Protein AF-A0AA41S2B0-F1 (afdb_monomer_lite)

Foldseek 3Di:
DVVVVVVVVVVVVVVVVVVVVVVVVVVVVVVVVVVVVVVVVVVVVVVVVVVVVVVVVVVVVVVVVVVVVVVVVLVVVVVVLVPDPPDPQLDWDWDQDPDPVRDIFTADPNVRGTDDPVSVVVVVVSVVND

Organism: Papaver nudicaule (NCBI:txid74823)

pLDDT: mean 82.97, std 17.39, range [38.09, 98.69]

Radius of gyration: 44.21 Å; chains: 1; bounding box: 80×44×115 Å

Structure (mmCIF, N/CA/C/O backbone):
data_AF-A0AA41S2B0-F1
#
_entry.id   AF-A0AA41S2B0-F1
#
loop_
_atom_site.group_PDB
_atom_site.id
_atom_site.type_symbol
_atom_site.label_atom_id
_atom_site.label_alt_id
_atom_site.label_comp_id
_atom_site.label_asym_id
_atom_site.label_entity_id
_atom_site.label_seq_id
_atom_site.pdbx_PDB_ins_code
_atom_site.Cartn_x
_atom_site.Cartn_y
_atom_site.Cartn_z
_atom_site.occupancy
_atom_site.B_iso_or_equiv
_atom_site.auth_seq_id
_atom_site.auth_comp_id
_atom_site.auth_asym_id
_atom_site.auth_atom_id
_atom_site.pdbx_PDB_model_num
ATOM 1 N N . MET A 1 1 ? -45.553 -7.809 53.994 1.00 62.03 1 MET A N 1
ATOM 2 C CA . MET A 1 1 ? -44.876 -6.554 53.595 1.00 62.03 1 MET A CA 1
ATOM 3 C C . MET A 1 1 ? -43.345 -6.649 53.599 1.00 62.03 1 MET A C 1
ATOM 5 O O . MET A 1 1 ? -42.735 -5.763 53.026 1.00 62.03 1 MET A O 1
ATOM 9 N N . SER A 1 2 ? -42.703 -7.689 54.160 1.00 78.56 2 SER A N 1
ATOM 10 C CA . SER A 1 2 ? -41.228 -7.777 54.170 1.00 78.56 2 SER A CA 1
ATOM 11 C C . SER A 1 2 ? -40.602 -8.252 52.848 1.00 78.56 2 SER A C 1
ATOM 13 O O . SER A 1 2 ? -39.521 -7.788 52.515 1.00 78.56 2 SER A O 1
ATOM 15 N N . THR A 1 3 ? -41.277 -9.104 52.068 1.00 90.19 3 THR A N 1
ATOM 16 C CA . THR A 1 3 ? -40.731 -9.688 50.822 1.00 90.19 3 THR A CA 1
ATOM 17 C C . THR A 1 3 ? -40.544 -8.666 49.696 1.00 90.19 3 THR A C 1
ATOM 19 O O . THR A 1 3 ? -39.523 -8.654 49.020 1.00 90.19 3 THR A O 1
ATOM 22 N N . LEU A 1 4 ? -41.497 -7.741 49.541 1.00 92.75 4 LEU A N 1
ATOM 23 C CA . LEU A 1 4 ? -41.428 -6.699 48.512 1.00 92.75 4 LEU A CA 1
ATOM 24 C C . LEU A 1 4 ? -40.281 -5.707 48.773 1.00 92.75 4 LEU A C 1
ATOM 26 O O . LEU A 1 4 ? -39.660 -5.202 47.844 1.00 92.75 4 LEU A O 1
ATOM 30 N N . ALA A 1 5 ? -39.994 -5.427 50.047 1.00 94.06 5 ALA A N 1
ATOM 31 C CA . ALA A 1 5 ? -38.903 -4.537 50.423 1.00 94.06 5 ALA A CA 1
ATOM 32 C C . ALA A 1 5 ? -37.535 -5.152 50.086 1.00 94.06 5 ALA A C 1
ATOM 34 O O . ALA A 1 5 ? -36.681 -4.443 49.566 1.00 94.06 5 ALA A O 1
ATOM 35 N N . SER A 1 6 ? -37.350 -6.459 50.316 1.00 93.69 6 SER A N 1
ATOM 36 C CA . SER A 1 6 ? -36.107 -7.154 49.954 1.00 93.69 6 SER A CA 1
ATOM 37 C C . SER A 1 6 ? -35.904 -7.262 48.443 1.00 93.69 6 SER A C 1
ATOM 39 O O . SER A 1 6 ? -34.799 -7.036 47.958 1.00 93.69 6 SER A O 1
ATOM 41 N N . GLU A 1 7 ? -36.967 -7.551 47.687 1.00 96.19 7 GLU A N 1
ATOM 42 C CA . GLU A 1 7 ? -36.907 -7.581 46.218 1.00 96.19 7 GLU A CA 1
ATOM 43 C C . GLU A 1 7 ? -36.526 -6.210 45.653 1.00 96.19 7 GLU A C 1
ATOM 45 O O . GLU A 1 7 ? -35.672 -6.116 44.776 1.00 96.19 7 GLU A O 1
ATOM 50 N N . LYS A 1 8 ? -37.094 -5.131 46.208 1.00 95.69 8 LYS A N 1
ATOM 51 C CA . LYS A 1 8 ? -36.736 -3.764 45.825 1.00 95.69 8 LYS A CA 1
ATOM 52 C C . LYS A 1 8 ? -35.253 -3.470 46.070 1.00 95.69 8 LYS A C 1
ATOM 54 O O . LYS A 1 8 ? -34.593 -2.973 45.166 1.00 95.69 8 LYS A O 1
ATOM 59 N N . THR A 1 9 ? -34.726 -3.795 47.252 1.00 96.56 9 THR A N 1
ATOM 60 C CA . THR A 1 9 ? -33.303 -3.557 47.558 1.00 96.56 9 THR A CA 1
ATOM 61 C C . THR A 1 9 ? -32.370 -4.373 46.669 1.00 96.56 9 THR A C 1
ATOM 63 O O . THR A 1 9 ? -31.289 -3.909 46.323 1.00 96.56 9 THR A O 1
ATOM 66 N N . GLN A 1 10 ? -32.784 -5.581 46.280 1.00 97.38 10 GLN A N 1
ATOM 67 C CA . GLN A 1 10 ? -31.995 -6.419 45.384 1.00 97.38 10 GLN A CA 1
ATOM 68 C C . GLN A 1 10 ? -31.976 -5.856 43.962 1.00 97.38 10 GLN A C 1
ATOM 70 O O . GLN A 1 10 ? -30.907 -5.734 43.378 1.00 97.38 10 GLN A O 1
ATOM 75 N N . LEU A 1 11 ? -33.128 -5.414 43.448 1.00 97.69 11 LEU A N 1
ATOM 76 C CA . LEU A 1 11 ? -33.200 -4.742 42.149 1.00 97.69 11 LEU A CA 1
ATOM 77 C C . LEU A 1 11 ? -32.372 -3.452 42.114 1.00 97.69 11 LEU A C 1
ATOM 79 O O . LEU A 1 11 ? -31.738 -3.167 41.104 1.00 97.69 11 LEU A O 1
ATOM 83 N N . GLU A 1 12 ? -32.365 -2.675 43.199 1.00 97.88 12 GLU A N 1
ATOM 84 C CA . GLU A 1 12 ? -31.528 -1.473 43.307 1.00 97.88 12 GLU A CA 1
ATOM 85 C C . GLU A 1 12 ? -30.033 -1.819 43.198 1.00 97.88 12 GLU A C 1
ATOM 87 O O . GLU A 1 12 ? -29.316 -1.165 42.440 1.00 97.88 12 GLU A O 1
ATOM 92 N N . ALA A 1 13 ? -29.582 -2.883 43.872 1.00 98.00 13 ALA A N 1
ATOM 93 C CA . ALA A 1 13 ? -28.200 -3.358 43.789 1.00 98.00 13 ALA A CA 1
ATOM 94 C C . ALA A 1 13 ? -27.841 -3.898 42.392 1.00 98.00 13 ALA A C 1
ATOM 96 O O . ALA A 1 13 ? -26.776 -3.582 41.862 1.00 98.00 13 ALA A O 1
ATOM 97 N N . ASP A 1 14 ? -28.737 -4.668 41.769 1.00 98.50 14 ASP A N 1
ATOM 98 C CA . ASP A 1 14 ? -28.529 -5.204 40.421 1.00 98.50 14 ASP A CA 1
ATOM 99 C C . ASP A 1 14 ? -28.424 -4.073 39.382 1.00 98.50 14 ASP A C 1
ATOM 101 O O . ASP A 1 14 ? -27.563 -4.107 38.503 1.00 98.50 14 ASP A O 1
ATOM 105 N N . VAL A 1 15 ? -29.256 -3.031 39.501 1.00 98.38 15 VAL A N 1
ATOM 106 C CA . VAL A 1 15 ? -29.192 -1.842 38.634 1.00 98.38 15 VAL A CA 1
ATOM 107 C C . VAL A 1 15 ? -27.876 -1.089 38.817 1.00 98.38 15 VAL A C 1
ATOM 109 O O . VAL A 1 15 ? -27.303 -0.611 37.837 1.00 98.38 15 VAL A O 1
ATOM 112 N N . GLU A 1 16 ? -27.376 -0.972 40.046 1.00 98.38 16 GLU A N 1
ATOM 113 C CA . GLU A 1 16 ? -26.089 -0.329 40.312 1.00 98.38 16 GLU A CA 1
ATOM 114 C C . GLU A 1 16 ? -24.923 -1.114 39.692 1.00 98.38 16 GLU A C 1
ATOM 116 O O . GLU A 1 16 ? -24.088 -0.522 39.006 1.00 98.38 16 GLU A O 1
ATOM 121 N N . LEU A 1 17 ? -24.916 -2.444 39.833 1.00 98.50 17 LEU A N 1
ATOM 122 C CA . LEU A 1 17 ? -23.921 -3.318 39.203 1.00 98.50 17 LEU A CA 1
ATOM 123 C C . LEU A 1 17 ? -23.956 -3.230 37.673 1.00 98.50 17 LEU A C 1
ATOM 125 O O . LEU A 1 17 ? -22.909 -3.084 37.043 1.00 98.50 17 LEU A O 1
ATOM 129 N N . LEU A 1 18 ? -25.148 -3.261 37.072 1.00 98.50 18 LEU A N 1
ATOM 130 C CA . LEU A 1 18 ? -25.303 -3.137 35.621 1.00 98.50 18 LEU A CA 1
ATOM 131 C C . LEU A 1 18 ? -24.819 -1.780 35.101 1.00 98.50 18 LEU A C 1
ATOM 133 O O . LEU A 1 18 ? -24.232 -1.714 34.023 1.00 98.50 18 LEU A O 1
ATOM 137 N N . ASN A 1 19 ? -25.024 -0.696 35.853 1.00 98.31 19 ASN A N 1
ATOM 138 C CA . ASN A 1 19 ? -24.492 0.614 35.474 1.00 98.31 19 ASN A CA 1
ATOM 139 C C . ASN A 1 19 ? -22.959 0.640 35.517 1.00 98.31 19 ASN A C 1
ATOM 141 O O . ASN A 1 19 ? -22.343 1.140 34.580 1.00 98.31 19 ASN A O 1
ATOM 145 N N . GLN A 1 20 ? -22.344 0.047 36.544 1.00 98.31 20 GLN A N 1
ATOM 146 C CA . GLN A 1 20 ? -20.884 -0.064 36.630 1.00 98.31 20 GLN A CA 1
ATOM 147 C C . GLN A 1 20 ? -20.306 -0.893 35.476 1.00 98.31 20 GLN A C 1
ATOM 149 O O . GLN A 1 20 ? -19.294 -0.518 34.886 1.00 98.31 20 GLN A O 1
ATOM 154 N N . GLU A 1 21 ? -20.956 -2.005 35.123 1.00 98.56 21 GLU A N 1
ATOM 155 C CA . GLU A 1 21 ? -20.548 -2.826 33.982 1.00 98.56 21 GLU A CA 1
ATOM 156 C C . GLU A 1 21 ? -20.696 -2.066 32.660 1.00 98.56 21 GLU A C 1
ATOM 158 O O . GLU A 1 21 ? -19.781 -2.093 31.837 1.00 98.56 21 GLU A O 1
ATOM 163 N N . LYS A 1 22 ? -21.801 -1.334 32.475 1.00 98.31 22 LYS A N 1
ATOM 164 C CA . LYS A 1 22 ? -22.029 -0.493 31.293 1.00 98.31 22 LYS A CA 1
ATOM 165 C C . LYS A 1 22 ? -20.927 0.554 31.126 1.00 98.31 22 LYS A C 1
ATOM 167 O O . LYS A 1 22 ? -20.418 0.721 30.021 1.00 98.31 22 LYS A O 1
ATOM 172 N N . ASP A 1 23 ? -20.553 1.239 32.203 1.00 98.44 23 ASP A N 1
ATOM 173 C CA . ASP A 1 23 ? -19.523 2.281 32.164 1.00 98.44 23 ASP A CA 1
ATOM 174 C C . ASP A 1 23 ? -18.130 1.683 31.887 1.00 98.44 23 ASP A C 1
ATOM 176 O O . ASP A 1 23 ? -17.345 2.249 31.121 1.00 98.44 23 ASP A O 1
ATOM 180 N N . ARG A 1 24 ? -17.843 0.489 32.425 1.00 98.50 24 ARG A N 1
ATOM 181 C CA . ARG A 1 24 ? -16.611 -0.245 32.103 1.00 98.50 24 ARG A CA 1
ATOM 182 C C . ARG A 1 24 ? -16.565 -0.655 30.632 1.00 98.50 24 ARG A C 1
ATOM 184 O O . ARG A 1 24 ? -15.575 -0.383 29.966 1.00 98.50 24 ARG A O 1
ATOM 191 N N . LEU A 1 25 ? -17.644 -1.239 30.111 1.00 98.56 25 LEU A N 1
ATOM 192 C CA . LEU A 1 25 ? -17.731 -1.633 28.701 1.00 98.56 25 LEU A CA 1
ATOM 193 C C . LEU A 1 25 ? -17.615 -0.433 27.758 1.00 98.56 25 LEU A C 1
ATOM 195 O O . LEU A 1 25 ? -17.004 -0.552 26.703 1.00 98.56 25 LEU A O 1
ATOM 199 N N . HIS A 1 26 ? -18.171 0.721 28.133 1.00 98.50 26 HIS A N 1
ATOM 200 C CA . HIS A 1 26 ? -17.997 1.953 27.365 1.00 98.50 26 HIS A CA 1
ATOM 201 C C . HIS A 1 26 ? -16.519 2.342 27.262 1.00 98.50 26 HIS A C 1
ATOM 203 O O . HIS A 1 26 ? -16.037 2.646 26.176 1.00 98.50 26 HIS A O 1
ATOM 209 N N . THR A 1 27 ? -15.797 2.261 28.381 1.00 98.50 27 THR A N 1
ATOM 210 C CA . THR A 1 27 ? -14.361 2.560 28.432 1.00 98.50 27 THR A CA 1
ATOM 211 C C . THR A 1 27 ? -13.556 1.562 27.595 1.00 98.50 27 THR A C 1
ATOM 213 O O . THR A 1 27 ? -12.676 1.957 26.836 1.00 98.50 27 THR A O 1
ATOM 216 N N . ASP A 1 28 ? -13.884 0.269 27.681 1.00 98.69 28 ASP A N 1
ATOM 217 C CA . ASP A 1 28 ? -13.226 -0.775 26.887 1.00 98.69 28 ASP A CA 1
ATOM 218 C C . ASP A 1 28 ? -13.430 -0.552 25.376 1.00 98.69 28 ASP A C 1
ATOM 220 O O . ASP A 1 28 ? -12.506 -0.750 24.588 1.00 98.69 28 ASP A O 1
ATOM 224 N N . VAL A 1 29 ? -14.624 -0.114 24.956 1.00 98.69 29 VAL A N 1
ATOM 225 C CA . VAL A 1 29 ? -14.918 0.201 23.547 1.00 98.69 29 VAL A CA 1
ATOM 226 C C . VAL A 1 29 ? -14.109 1.399 23.053 1.00 98.69 29 VAL A C 1
ATOM 228 O O . VAL A 1 29 ? -13.574 1.332 21.948 1.00 98.69 29 VAL A O 1
ATOM 231 N N . GLU A 1 30 ? -13.986 2.461 23.851 1.00 98.50 30 GLU A N 1
ATOM 232 C CA . GLU A 1 30 ? -13.171 3.633 23.497 1.00 98.50 30 GLU A CA 1
ATOM 233 C C . GLU A 1 30 ? -11.695 3.251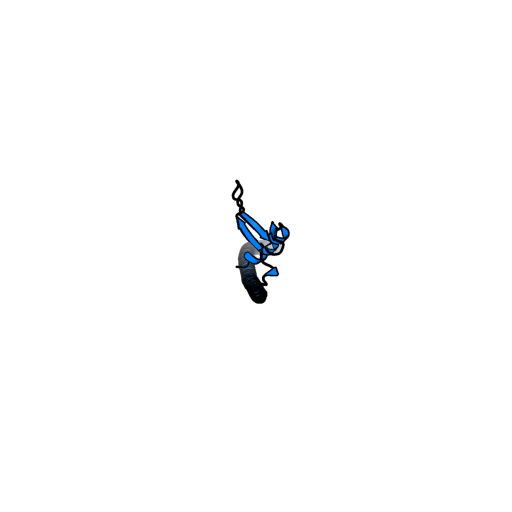 23.310 1.00 98.50 30 GLU A C 1
ATOM 235 O O . GLU A 1 30 ? -11.091 3.599 22.296 1.00 98.50 30 GLU A O 1
ATOM 240 N N . LEU A 1 31 ? -11.134 2.456 24.227 1.00 98.56 31 LEU A N 1
ATOM 241 C CA . LEU A 1 31 ? -9.752 1.974 24.121 1.00 98.56 31 LEU A CA 1
ATOM 242 C C . LEU A 1 31 ? -9.537 1.097 22.881 1.00 98.56 31 LEU A C 1
ATOM 244 O O . LEU A 1 31 ? -8.548 1.258 22.166 1.00 98.56 31 LEU A O 1
ATOM 248 N N . LEU A 1 32 ? -10.474 0.191 22.591 1.00 98.56 32 LEU A N 1
ATOM 249 C CA . LEU A 1 32 ? -10.411 -0.647 21.392 1.00 98.56 32 LEU A CA 1
ATOM 250 C C . LEU A 1 32 ? -10.496 0.175 20.102 1.00 98.56 32 LEU A C 1
ATOM 252 O O . LEU A 1 32 ? -9.896 -0.197 19.092 1.00 98.56 32 LEU A O 1
ATOM 256 N N . GLU A 1 33 ? -11.238 1.280 20.107 1.00 98.50 33 GLU A N 1
ATOM 257 C CA . GLU A 1 33 ? -11.309 2.189 18.967 1.00 98.50 33 GLU A CA 1
ATOM 258 C C . GLU A 1 33 ? -9.974 2.912 18.734 1.00 98.50 33 GLU A C 1
ATOM 260 O O . GLU A 1 33 ? -9.502 2.954 17.595 1.00 98.50 33 GLU A O 1
ATOM 265 N N . GLU A 1 34 ? -9.309 3.368 19.798 1.00 98.31 34 GLU A N 1
ATOM 266 C CA . GLU A 1 34 ? -7.961 3.945 19.717 1.00 98.31 34 GLU A CA 1
ATOM 267 C C . GLU A 1 34 ? -6.917 2.923 19.223 1.00 98.31 34 GLU A C 1
ATOM 269 O O . GLU A 1 34 ? -6.100 3.223 18.344 1.00 98.31 34 GLU A O 1
ATOM 274 N N . GLU A 1 35 ? -6.954 1.685 19.724 1.00 98.44 35 GLU A N 1
ATOM 275 C CA . GLU A 1 35 ? -6.075 0.602 19.257 1.00 98.44 35 GLU A CA 1
ATOM 276 C C . GLU A 1 35 ? -6.311 0.272 17.777 1.00 98.44 35 GLU A C 1
ATOM 278 O O . GLU A 1 35 ? -5.368 0.128 16.996 1.00 98.44 35 GLU A O 1
ATOM 283 N N . LYS A 1 36 ? -7.575 0.204 17.352 1.00 98.31 36 LYS A N 1
ATOM 284 C CA . LYS A 1 36 ? -7.946 -0.019 15.950 1.00 98.31 36 LYS A CA 1
ATOM 285 C C . LYS A 1 36 ? -7.395 1.086 15.045 1.00 98.31 36 LYS A C 1
ATOM 287 O O . LYS A 1 36 ? -6.889 0.788 13.960 1.00 98.31 36 LYS A O 1
ATOM 292 N N . ASP A 1 37 ? -7.496 2.345 15.456 1.00 98.38 37 ASP A N 1
ATOM 293 C CA . ASP A 1 37 ? -7.039 3.481 14.651 1.00 98.38 37 ASP A CA 1
ATOM 294 C C . ASP A 1 37 ? -5.508 3.552 14.578 1.00 98.38 37 ASP A C 1
ATOM 296 O O . ASP A 1 37 ? -4.940 3.796 13.507 1.00 98.38 37 ASP A O 1
ATOM 300 N N . THR A 1 38 ? -4.819 3.261 15.683 1.00 98.31 38 THR A N 1
ATOM 301 C CA . THR A 1 38 ? -3.350 3.186 15.702 1.00 98.31 38 THR A CA 1
ATOM 302 C C . THR A 1 38 ? -2.827 2.042 14.837 1.00 98.31 38 THR A C 1
ATOM 304 O O . THR A 1 38 ? -1.922 2.262 14.028 1.00 98.31 38 THR A O 1
ATOM 307 N N . LEU A 1 39 ? -3.430 0.852 14.920 1.00 98.25 39 LEU A N 1
ATOM 308 C CA . LEU A 1 39 ? -3.076 -0.286 14.069 1.00 98.25 39 LEU A CA 1
ATOM 309 C C . LEU A 1 39 ? -3.303 0.010 12.586 1.00 98.25 39 LEU A C 1
ATOM 311 O O . LEU A 1 39 ? -2.434 -0.287 11.768 1.00 98.25 39 LEU A O 1
ATOM 315 N N . HIS A 1 40 ? -4.431 0.630 12.225 1.00 98.31 40 HIS A N 1
ATOM 316 C CA . HIS A 1 40 ? -4.676 1.027 10.836 1.00 98.31 40 HIS A CA 1
ATOM 317 C C . HIS A 1 40 ? -3.622 1.998 10.316 1.00 98.31 40 HIS A C 1
ATOM 319 O O . HIS A 1 40 ? -3.184 1.865 9.172 1.00 98.31 40 HIS A O 1
ATOM 325 N N . LYS A 1 41 ? -3.209 2.964 11.142 1.00 98.19 41 LYS A N 1
ATOM 326 C CA . LYS A 1 41 ? -2.174 3.923 10.767 1.00 98.19 41 LYS A CA 1
ATOM 327 C C . LYS A 1 4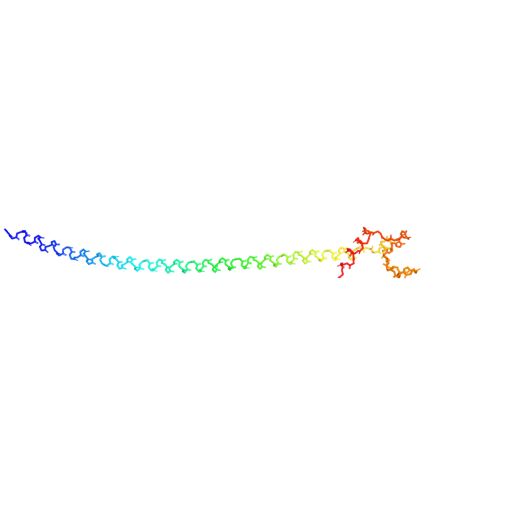1 ? -0.839 3.225 10.504 1.00 98.19 41 LYS A C 1
ATOM 329 O O . LYS A 1 41 ? -0.289 3.397 9.420 1.00 98.19 41 LYS A O 1
ATOM 334 N N . VAL A 1 42 ? -0.367 2.409 11.448 1.00 98.25 42 VAL A N 1
ATOM 335 C CA . VAL A 1 42 ? 0.903 1.671 11.315 1.00 98.25 42 VAL A CA 1
ATOM 336 C C . VAL A 1 42 ? 0.878 0.775 10.080 1.00 98.25 42 VAL A C 1
ATOM 338 O O . VAL A 1 42 ? 1.795 0.814 9.268 1.00 98.25 42 VAL A O 1
ATOM 341 N N . LEU A 1 43 ? -0.210 0.029 9.880 1.00 98.12 43 LEU A N 1
ATOM 342 C CA . LEU A 1 43 ? -0.340 -0.868 8.735 1.00 98.12 43 LEU A CA 1
ATOM 343 C C . LEU A 1 43 ? -0.378 -0.111 7.400 1.00 98.12 43 LEU A C 1
ATOM 345 O O . LEU A 1 43 ? 0.119 -0.613 6.393 1.00 98.12 43 LEU A O 1
ATOM 349 N N . SER A 1 44 ? -0.952 1.096 7.366 1.00 97.62 44 SER A N 1
ATOM 350 C CA . SER A 1 44 ? -0.901 1.944 6.173 1.00 97.62 44 SER A CA 1
ATOM 351 C C . SER A 1 44 ? 0.520 2.417 5.878 1.00 97.62 44 SER A C 1
ATOM 353 O O . SER A 1 44 ? 0.937 2.345 4.726 1.00 97.62 44 SER A O 1
ATOM 355 N N . GLU A 1 45 ? 1.252 2.866 6.899 1.00 97.56 45 GLU A N 1
ATOM 356 C CA . GLU A 1 45 ? 2.639 3.328 6.770 1.00 97.56 45 GLU A CA 1
ATOM 357 C C . GLU A 1 45 ? 3.557 2.186 6.296 1.00 97.56 45 GLU A C 1
ATOM 359 O O . GLU A 1 45 ? 4.24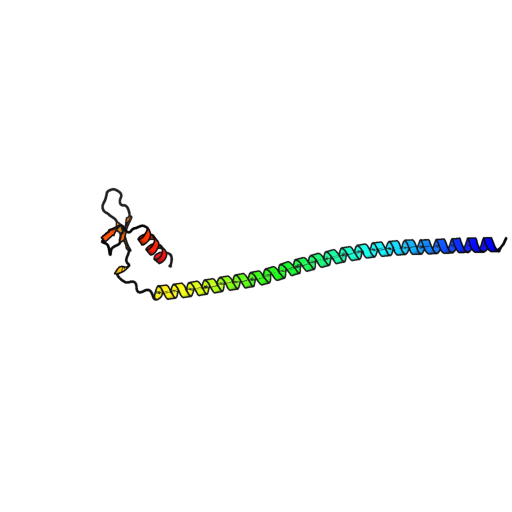3 2.335 5.286 1.00 97.56 45 GLU A O 1
ATOM 364 N N . GLU A 1 46 ? 3.484 1.007 6.923 1.00 98.00 46 GLU A N 1
ATOM 365 C CA . GLU A 1 46 ? 4.256 -0.178 6.513 1.00 98.00 46 GLU A CA 1
ATOM 366 C C . GLU A 1 46 ? 3.936 -0.619 5.079 1.00 98.00 46 GLU A C 1
ATOM 368 O O . GLU A 1 46 ? 4.829 -0.968 4.301 1.00 98.00 46 GLU A O 1
ATOM 373 N N . LYS A 1 47 ? 2.652 -0.603 4.701 1.00 97.81 47 LYS A N 1
ATOM 374 C CA . LYS A 1 47 ? 2.222 -0.953 3.344 1.00 97.81 47 LYS A CA 1
ATOM 375 C C . LYS A 1 47 ? 2.798 0.026 2.319 1.00 97.81 47 LYS A C 1
ATOM 377 O O . LYS A 1 47 ? 3.244 -0.410 1.257 1.00 97.81 47 LYS A O 1
ATOM 382 N N . ASP A 1 48 ? 2.784 1.321 2.615 1.00 97.88 48 ASP A N 1
ATOM 383 C CA . ASP A 1 48 ? 3.304 2.343 1.708 1.00 97.88 48 ASP A CA 1
ATOM 384 C C . ASP A 1 48 ? 4.832 2.225 1.565 1.00 97.88 48 ASP A C 1
ATOM 386 O O . ASP A 1 48 ? 5.345 2.242 0.443 1.00 97.88 48 ASP A O 1
ATOM 390 N N . GLU A 1 49 ? 5.558 1.994 2.664 1.00 97.50 49 GLU A N 1
ATOM 391 C CA . GLU A 1 49 ? 7.002 1.721 2.640 1.00 97.50 49 GLU A CA 1
ATOM 392 C C . GLU A 1 49 ? 7.343 0.470 1.819 1.00 97.50 49 GLU A C 1
ATOM 394 O O . GLU A 1 49 ? 8.244 0.504 0.973 1.00 97.50 49 GLU A O 1
ATOM 399 N N . PHE A 1 50 ? 6.594 -0.620 2.007 1.00 97.88 50 PHE A N 1
ATOM 400 C CA . PHE A 1 50 ? 6.781 -1.857 1.252 1.00 97.88 50 PHE A CA 1
ATOM 401 C C . PHE A 1 50 ? 6.561 -1.649 -0.251 1.00 97.88 50 PHE A C 1
ATOM 403 O O . PHE A 1 50 ? 7.386 -2.073 -1.063 1.00 97.88 50 PHE A O 1
ATOM 410 N N . ILE A 1 51 ? 5.475 -0.967 -0.635 1.00 98.12 51 ILE A N 1
ATOM 411 C CA . ILE A 1 51 ? 5.177 -0.663 -2.041 1.00 98.12 51 ILE A CA 1
ATOM 412 C C . ILE A 1 51 ? 6.300 0.183 -2.649 1.00 98.12 51 ILE A C 1
ATOM 414 O O . ILE A 1 51 ? 6.781 -0.135 -3.738 1.00 98.12 51 ILE A O 1
ATOM 418 N N . HIS A 1 52 ? 6.755 1.226 -1.951 1.00 97.19 52 HIS A N 1
ATOM 419 C CA . HIS A 1 52 ? 7.857 2.065 -2.420 1.00 97.19 52 HIS A CA 1
ATOM 420 C C . HIS A 1 52 ? 9.160 1.279 -2.590 1.00 97.19 52 HIS A C 1
ATOM 422 O O . HIS A 1 52 ? 9.833 1.425 -3.612 1.00 97.19 52 HIS A O 1
ATOM 428 N N . SER A 1 53 ? 9.498 0.420 -1.627 1.00 97.69 53 SER A N 1
ATOM 429 C CA . SER A 1 53 ? 10.687 -0.430 -1.692 1.00 97.69 53 SER A CA 1
ATOM 430 C C . SER A 1 53 ? 10.631 -1.395 -2.881 1.00 97.69 53 SER A C 1
ATOM 432 O O . SER A 1 53 ? 11.569 -1.437 -3.678 1.00 97.69 53 SER A O 1
ATOM 434 N N . ALA A 1 54 ? 9.508 -2.094 -3.065 1.00 97.00 54 ALA A N 1
ATOM 435 C CA . ALA A 1 54 ? 9.326 -3.042 -4.162 1.00 97.00 54 ALA A CA 1
ATOM 436 C C . ALA A 1 54 ? 9.389 -2.361 -5.540 1.00 97.00 54 ALA A C 1
ATOM 438 O O . ALA A 1 54 ? 10.018 -2.879 -6.465 1.00 97.00 54 ALA A O 1
ATOM 439 N N . ILE A 1 55 ? 8.771 -1.182 -5.684 1.00 97.31 55 ILE A N 1
ATOM 440 C CA . ILE A 1 55 ? 8.836 -0.395 -6.923 1.00 97.31 55 ILE A CA 1
ATOM 441 C C . ILE A 1 55 ? 10.278 0.022 -7.220 1.00 97.31 55 ILE A C 1
ATOM 443 O O . ILE A 1 55 ? 10.723 -0.116 -8.360 1.00 97.31 55 ILE A O 1
ATOM 447 N N . ASN A 1 56 ? 11.015 0.507 -6.218 1.00 96.31 56 ASN A N 1
ATOM 448 C CA . ASN A 1 56 ? 12.406 0.918 -6.402 1.00 96.31 56 ASN A CA 1
ATOM 449 C C . ASN A 1 56 ? 13.292 -0.255 -6.830 1.00 96.31 56 ASN A C 1
ATOM 451 O O . ASN A 1 56 ? 14.031 -0.121 -7.801 1.00 96.31 56 ASN A O 1
ATOM 455 N N . GLU A 1 57 ? 13.161 -1.419 -6.189 1.00 96.25 57 GLU A N 1
ATOM 456 C CA . GLU A 1 57 ? 13.929 -2.616 -6.552 1.00 96.25 57 GLU A CA 1
ATOM 457 C C . GLU A 1 57 ? 13.674 -3.041 -8.008 1.00 96.25 57 GLU A C 1
ATOM 459 O O . GLU A 1 57 ? 14.605 -3.354 -8.758 1.00 96.25 57 GLU A O 1
ATOM 464 N N . VAL A 1 58 ? 12.406 -3.049 -8.430 1.00 95.69 58 VAL A N 1
ATOM 465 C CA . VAL A 1 58 ? 12.041 -3.390 -9.810 1.00 95.69 58 VAL A CA 1
ATOM 466 C C . VAL A 1 58 ? 12.585 -2.349 -10.787 1.00 95.69 58 VAL A C 1
ATOM 468 O O . VAL A 1 58 ? 13.164 -2.727 -11.805 1.00 95.69 58 VAL A O 1
ATOM 471 N N . ASN A 1 59 ? 12.446 -1.059 -10.478 1.00 94.69 59 ASN A N 1
ATOM 472 C CA . ASN A 1 59 ? 12.940 0.021 -11.328 1.00 94.69 59 ASN A CA 1
ATOM 473 C C . ASN A 1 59 ? 14.459 -0.053 -11.512 1.00 94.69 59 ASN A C 1
ATOM 475 O O . ASN A 1 59 ? 14.927 0.035 -12.642 1.00 94.69 59 ASN A O 1
ATOM 479 N N . GLU A 1 60 ? 15.226 -0.271 -10.442 1.00 94.06 60 GLU A N 1
ATOM 480 C CA . GLU A 1 60 ? 16.684 -0.420 -10.522 1.00 94.06 60 GLU A CA 1
ATOM 481 C C . GLU A 1 60 ? 17.089 -1.581 -11.438 1.00 94.06 60 GLU A C 1
ATOM 483 O O . GLU A 1 60 ? 17.963 -1.426 -12.293 1.00 94.06 60 GLU A O 1
ATOM 488 N N . LYS A 1 61 ? 16.415 -2.732 -11.319 1.00 92.69 61 LYS A N 1
ATOM 489 C CA . LYS A 1 61 ? 16.683 -3.911 -12.157 1.00 92.69 61 LYS A CA 1
ATOM 490 C C . LYS A 1 61 ? 16.318 -3.691 -13.621 1.00 92.69 61 LYS A C 1
ATOM 492 O O . LYS A 1 61 ? 17.081 -4.087 -14.500 1.00 92.69 61 LYS A O 1
ATOM 497 N N . VAL A 1 62 ? 15.159 -3.089 -13.890 1.00 92.88 62 VAL A N 1
ATOM 498 C CA . VAL A 1 62 ? 14.704 -2.805 -15.259 1.00 92.88 62 VAL A CA 1
ATOM 499 C C . VAL A 1 62 ? 15.639 -1.803 -15.921 1.00 92.88 62 VAL A C 1
ATOM 501 O O . VAL A 1 62 ? 16.124 -2.069 -17.014 1.00 92.88 62 VAL A O 1
ATOM 504 N N . VAL A 1 63 ? 15.976 -0.713 -15.229 1.00 91.62 63 VAL A N 1
ATOM 505 C CA . VAL A 1 63 ? 16.912 0.295 -15.733 1.00 91.62 63 VAL A CA 1
ATOM 506 C C . VAL A 1 63 ? 18.277 -0.330 -16.028 1.00 91.62 63 VAL A C 1
ATOM 508 O O . VAL A 1 63 ? 18.815 -0.128 -17.114 1.00 91.62 63 VAL A O 1
ATOM 511 N N . ALA A 1 64 ? 18.823 -1.136 -15.112 1.00 89.81 64 ALA A N 1
ATOM 512 C CA . ALA A 1 64 ? 20.098 -1.818 -15.330 1.00 89.81 64 ALA A CA 1
ATOM 513 C C . ALA A 1 64 ? 20.068 -2.746 -16.557 1.00 89.81 64 ALA A C 1
ATOM 515 O O . ALA A 1 64 ? 21.008 -2.737 -17.354 1.00 89.81 64 ALA A O 1
ATOM 516 N N . ARG A 1 65 ? 18.985 -3.514 -16.735 1.00 91.12 65 ARG A N 1
ATOM 517 C CA . ARG A 1 65 ? 18.808 -4.397 -17.894 1.00 91.12 65 ARG A CA 1
ATOM 518 C C . ARG A 1 65 ? 18.705 -3.604 -19.195 1.00 91.12 65 ARG A C 1
ATOM 520 O O . ARG A 1 65 ? 19.404 -3.931 -20.145 1.00 91.12 65 ARG A O 1
ATOM 527 N N . ASP A 1 66 ? 17.884 -2.561 -19.232 1.00 92.44 66 ASP A N 1
ATOM 528 C CA . ASP A 1 66 ? 17.668 -1.764 -20.442 1.00 92.44 66 ASP A CA 1
ATOM 529 C C . ASP A 1 66 ? 18.972 -1.066 -20.883 1.00 92.44 66 ASP A C 1
ATOM 531 O O . ASP A 1 66 ? 19.287 -1.021 -22.073 1.00 92.44 66 ASP A O 1
ATOM 535 N N . TYR A 1 67 ? 19.791 -0.593 -19.932 1.00 90.12 67 TYR A N 1
ATOM 536 C CA . TYR A 1 67 ? 21.134 -0.084 -20.234 1.00 90.12 67 TYR A CA 1
ATOM 537 C C . TYR A 1 67 ? 22.066 -1.166 -20.783 1.00 90.12 67 TYR A C 1
ATOM 539 O O . TYR A 1 67 ? 22.833 -0.891 -21.707 1.00 90.12 67 TYR A O 1
ATOM 547 N N . GLN A 1 68 ? 22.017 -2.381 -20.231 1.00 92.44 68 GLN A N 1
ATOM 548 C CA . GLN A 1 68 ? 22.826 -3.495 -20.716 1.00 92.44 68 GLN A CA 1
ATOM 549 C C . GLN A 1 68 ? 22.431 -3.899 -22.144 1.00 92.44 68 GLN A C 1
ATOM 551 O O . GLN A 1 68 ? 23.303 -4.010 -23.002 1.00 92.44 68 GLN A O 1
ATOM 556 N N . GLU A 1 69 ? 21.137 -4.067 -22.419 1.00 94.06 69 GLU A N 1
ATOM 557 C CA . GLU A 1 69 ? 20.626 -4.406 -23.754 1.00 94.06 69 GLU A CA 1
ATOM 558 C C . GLU A 1 69 ? 21.003 -3.332 -24.786 1.00 94.06 69 GLU A C 1
ATOM 560 O O . GLU A 1 69 ? 21.454 -3.650 -25.889 1.00 94.06 69 GLU A O 1
ATOM 565 N N . LEU A 1 70 ? 20.889 -2.052 -24.414 1.00 95.25 70 LEU A N 1
ATOM 566 C CA . LEU A 1 70 ? 21.300 -0.935 -25.263 1.00 95.25 70 LEU A CA 1
ATOM 567 C C . LEU A 1 70 ? 22.809 -0.950 -25.540 1.00 95.25 70 LEU A C 1
ATOM 569 O O . LEU A 1 70 ? 23.227 -0.725 -26.677 1.00 95.25 70 LEU A O 1
ATOM 573 N N . TRP A 1 71 ? 23.626 -1.219 -24.519 1.00 91.69 71 TRP A N 1
ATOM 574 C CA . TRP A 1 71 ? 25.077 -1.325 -24.663 1.00 91.69 71 TRP A CA 1
ATOM 575 C C . TRP A 1 71 ? 25.472 -2.472 -25.597 1.00 91.69 71 TRP A C 1
ATOM 577 O O . TRP A 1 71 ? 26.290 -2.282 -26.495 1.00 91.69 71 TRP A O 1
ATOM 587 N N . GLU A 1 72 ? 24.869 -3.650 -25.434 1.00 94.56 72 GLU A N 1
ATOM 588 C CA . GLU A 1 72 ? 25.114 -4.805 -26.303 1.00 94.56 72 GLU A CA 1
ATOM 589 C C . GLU A 1 72 ? 24.708 -4.513 -27.755 1.00 94.56 72 GLU A C 1
ATOM 591 O O . GLU A 1 72 ? 25.483 -4.778 -28.679 1.00 94.56 72 GLU A O 1
ATOM 596 N N . ALA A 1 73 ? 23.545 -3.886 -27.965 1.00 93.81 73 ALA A N 1
ATOM 597 C CA . ALA A 1 73 ? 23.102 -3.451 -29.288 1.00 93.81 73 ALA A CA 1
ATOM 598 C C . ALA A 1 73 ? 24.067 -2.430 -29.918 1.00 93.81 73 ALA A C 1
ATOM 600 O O . ALA A 1 73 ? 24.379 -2.529 -31.107 1.00 93.81 73 ALA A O 1
ATOM 601 N N . GLN A 1 74 ? 24.584 -1.482 -29.126 1.00 91.31 74 GLN A N 1
ATOM 602 C CA . GLN A 1 74 ? 25.581 -0.512 -29.582 1.00 91.31 74 GLN A CA 1
ATOM 603 C C . GLN A 1 74 ? 26.880 -1.204 -30.022 1.00 91.31 74 GLN A C 1
ATOM 605 O O . GLN A 1 74 ? 27.412 -0.887 -31.084 1.00 91.31 74 GLN A O 1
ATOM 610 N N . GLN A 1 75 ? 27.390 -2.157 -29.236 1.00 90.62 75 GLN A N 1
ATOM 611 C CA . GLN A 1 75 ? 28.624 -2.877 -29.570 1.00 90.62 75 GLN A CA 1
ATOM 612 C C . GLN A 1 75 ? 28.487 -3.703 -30.854 1.00 90.62 75 GLN A C 1
ATOM 614 O O . GLN A 1 75 ? 29.405 -3.730 -31.676 1.00 90.62 75 GLN A O 1
ATOM 619 N N . GLU A 1 76 ? 27.337 -4.343 -31.064 1.00 92.44 76 GLU A N 1
ATOM 620 C CA . GLU A 1 76 ? 27.087 -5.097 -32.293 1.00 92.44 76 GLU A CA 1
ATOM 621 C C . GLU A 1 76 ? 26.986 -4.174 -33.517 1.00 92.44 76 GLU A C 1
ATOM 623 O O . GLU A 1 76 ? 27.552 -4.494 -34.563 1.00 92.44 76 GLU A O 1
ATOM 628 N N . LEU A 1 77 ? 26.358 -2.997 -33.391 1.00 83.81 77 LEU A N 1
ATOM 629 C CA . LEU A 1 77 ? 26.352 -1.987 -34.456 1.00 83.81 77 LEU A CA 1
ATOM 630 C C . LEU A 1 77 ? 27.770 -1.521 -34.811 1.00 83.81 77 LEU A C 1
ATOM 632 O O . LEU A 1 77 ? 28.129 -1.526 -35.988 1.00 83.81 77 LEU A O 1
ATOM 636 N N . ILE A 1 78 ? 28.604 -1.204 -33.815 1.00 82.31 78 ILE A N 1
ATOM 637 C CA . ILE A 1 78 ? 30.008 -0.807 -34.032 1.00 82.31 78 ILE A CA 1
ATOM 638 C C . ILE A 1 78 ? 30.764 -1.901 -34.794 1.00 82.31 78 ILE A C 1
ATOM 640 O O . ILE A 1 78 ? 31.423 -1.635 -35.799 1.00 82.31 78 ILE A O 1
ATOM 644 N N . LYS A 1 79 ? 30.625 -3.158 -34.375 1.00 84.19 79 LYS A N 1
ATOM 645 C CA . LYS A 1 79 ? 31.263 -4.296 -35.044 1.00 84.19 79 LYS A CA 1
ATOM 646 C C . LYS A 1 79 ? 30.779 -4.467 -36.487 1.00 84.19 79 LYS A C 1
ATOM 648 O O . LYS A 1 79 ? 31.577 -4.762 -37.382 1.00 84.19 79 LYS A O 1
ATOM 653 N N . GLN A 1 80 ? 29.482 -4.274 -36.736 1.00 79.06 80 GLN A N 1
ATOM 654 C CA . GLN A 1 80 ? 28.929 -4.288 -38.090 1.00 79.06 80 GLN A CA 1
ATOM 655 C C . GLN A 1 80 ? 29.548 -3.178 -38.939 1.00 79.06 80 GLN A C 1
ATOM 657 O O . GLN A 1 80 ? 30.004 -3.459 -40.048 1.00 79.06 80 GLN A O 1
ATOM 662 N N . MET A 1 81 ? 29.656 -1.962 -38.408 1.00 73.31 81 MET A N 1
ATOM 663 C CA . MET A 1 81 ? 30.290 -0.832 -39.085 1.00 73.31 81 MET A CA 1
ATOM 664 C C . MET A 1 81 ? 31.763 -1.065 -39.423 1.00 73.31 81 MET A C 1
ATOM 666 O O . MET A 1 81 ? 32.181 -0.779 -40.543 1.00 73.31 81 MET A O 1
ATOM 670 N N . GLU A 1 82 ? 32.550 -1.614 -38.498 1.00 73.50 82 GLU A N 1
ATOM 671 C CA . GLU A 1 82 ? 33.964 -1.935 -38.735 1.00 73.50 82 GLU A CA 1
ATOM 672 C C . GLU A 1 82 ? 34.142 -2.976 -39.851 1.00 73.50 82 GLU A C 1
ATOM 674 O O . GLU A 1 82 ? 35.133 -2.963 -40.585 1.00 73.50 82 GLU A O 1
ATOM 679 N N . SER A 1 83 ? 33.159 -3.865 -40.019 1.00 67.31 83 SER A N 1
ATOM 680 C CA . SER A 1 83 ? 33.149 -4.862 -41.091 1.00 67.31 83 SER A CA 1
ATOM 681 C C . SER A 1 83 ? 32.730 -4.299 -42.461 1.00 67.31 83 SER A C 1
ATOM 683 O O . SER A 1 83 ? 32.969 -4.944 -43.492 1.00 67.31 83 SER A O 1
ATOM 685 N N . VAL A 1 84 ? 32.154 -3.087 -42.510 1.00 65.56 84 VAL A N 1
ATOM 686 C CA . VAL A 1 84 ? 31.798 -2.410 -43.764 1.00 65.56 84 VAL A CA 1
ATOM 687 C C . VAL A 1 84 ? 33.073 -1.947 -44.463 1.00 65.56 84 VAL A C 1
ATOM 689 O O . VAL A 1 84 ? 33.719 -0.965 -44.099 1.00 65.56 84 VAL A O 1
ATOM 692 N N . LYS A 1 85 ? 33.429 -2.638 -45.547 1.00 56.47 85 LYS A N 1
ATOM 693 C CA . LYS A 1 85 ? 34.508 -2.203 -46.437 1.00 56.47 85 LYS A CA 1
ATOM 694 C C . LYS A 1 85 ? 34.090 -0.904 -47.124 1.00 56.47 85 LYS A C 1
ATOM 696 O O . LYS A 1 85 ? 33.261 -0.922 -48.033 1.00 56.47 85 LYS A O 1
ATOM 701 N N . VAL A 1 86 ? 34.693 0.215 -46.723 1.00 51.84 86 VAL A N 1
ATOM 702 C CA . VAL A 1 86 ? 34.589 1.486 -47.449 1.00 51.84 86 VAL A CA 1
ATOM 703 C C . VAL A 1 86 ? 35.197 1.285 -48.836 1.00 51.84 86 VAL A C 1
ATOM 705 O O . VAL A 1 86 ? 36.415 1.248 -49.013 1.00 51.84 86 VAL A O 1
ATOM 708 N N . THR A 1 87 ? 34.338 1.099 -49.833 1.00 49.88 87 THR A N 1
ATOM 709 C CA . THR A 1 87 ? 34.748 1.074 -51.235 1.00 49.88 87 THR A CA 1
ATOM 710 C C . THR A 1 87 ? 34.726 2.499 -51.776 1.00 49.88 87 THR A C 1
ATOM 712 O O . THR A 1 87 ? 33.974 3.353 -51.308 1.00 49.88 87 THR A O 1
ATOM 715 N N . ARG A 1 88 ? 35.560 2.792 -52.779 1.00 47.53 88 ARG A N 1
ATOM 716 C CA . ARG A 1 88 ? 35.547 4.107 -53.447 1.00 47.53 88 ARG A CA 1
ATOM 717 C C . ARG A 1 88 ? 34.186 4.428 -54.091 1.00 47.53 88 ARG A C 1
ATOM 719 O O . ARG A 1 88 ? 33.911 5.593 -54.356 1.00 47.53 88 ARG A O 1
ATOM 726 N N . ASP A 1 89 ? 33.333 3.421 -54.274 1.00 49.09 89 ASP A N 1
ATOM 727 C CA . ASP A 1 89 ? 32.030 3.508 -54.936 1.00 49.09 89 ASP A CA 1
ATOM 728 C C . ASP A 1 89 ? 30.917 4.095 -54.047 1.00 49.09 89 ASP A C 1
ATOM 730 O O . ASP A 1 89 ? 29.840 4.416 -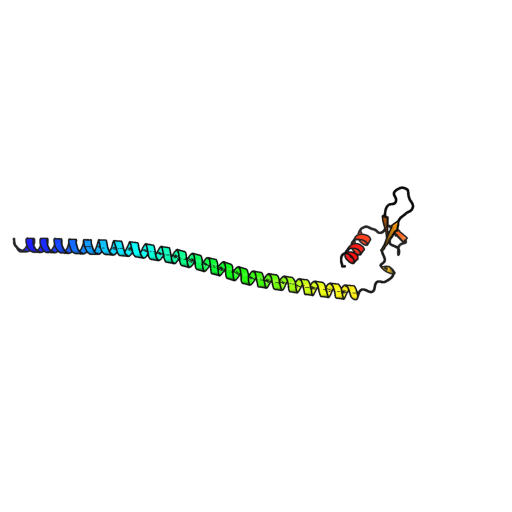54.557 1.00 49.09 89 ASP A O 1
ATOM 734 N N . THR A 1 90 ? 31.159 4.264 -52.740 1.00 54.03 90 THR A N 1
ATOM 735 C CA . THR A 1 90 ? 30.199 4.850 -51.789 1.00 54.03 90 THR A CA 1
ATOM 736 C C . THR A 1 90 ? 30.457 6.324 -51.458 1.00 54.03 90 THR A C 1
ATOM 738 O O . THR A 1 90 ? 29.643 6.910 -50.763 1.00 54.03 90 THR A O 1
ATOM 741 N N . VAL A 1 91 ? 31.539 6.957 -51.930 1.00 57.91 91 VAL A N 1
ATOM 742 C CA . VAL A 1 91 ? 32.035 8.242 -51.387 1.00 57.91 91 VAL A CA 1
ATOM 743 C C . VAL A 1 91 ? 31.242 9.473 -51.870 1.00 57.91 91 VAL A C 1
ATOM 745 O O . VAL A 1 91 ? 31.334 9.883 -53.029 1.00 57.91 91 VAL A O 1
ATOM 748 N N . ILE A 1 92 ? 30.537 10.129 -50.944 1.00 65.25 92 ILE A N 1
ATOM 749 C CA . ILE A 1 92 ? 30.082 11.525 -51.062 1.00 65.25 92 ILE A CA 1
ATOM 750 C C . ILE A 1 92 ? 31.124 12.414 -50.379 1.00 65.25 92 ILE A C 1
ATOM 752 O O . ILE A 1 92 ? 31.649 12.063 -49.324 1.00 65.25 92 ILE A O 1
ATOM 756 N N . GLY A 1 93 ? 31.435 13.572 -50.954 1.00 64.25 93 GLY A N 1
ATOM 757 C CA . GLY A 1 93 ? 32.316 14.547 -50.308 1.00 64.25 93 GLY A CA 1
ATOM 758 C C . GLY A 1 93 ? 31.809 15.975 -50.468 1.00 64.25 93 GLY A C 1
ATOM 759 O O . GLY A 1 93 ? 30.803 16.224 -51.126 1.00 64.25 93 GLY A O 1
ATOM 760 N N . VAL A 1 94 ? 32.493 16.918 -49.829 1.00 63.69 94 VAL A N 1
ATOM 761 C CA . VAL A 1 94 ? 32.118 18.338 -49.828 1.00 63.69 94 VAL A CA 1
ATOM 762 C C . VAL A 1 94 ? 32.999 19.081 -50.825 1.00 63.69 94 VAL A C 1
ATOM 764 O O . VAL A 1 94 ? 34.222 19.069 -50.689 1.00 63.69 94 VAL A O 1
ATOM 767 N N . GLU A 1 95 ? 32.392 19.753 -51.802 1.00 67.44 95 GLU A N 1
ATOM 768 C CA . GLU A 1 95 ? 33.105 20.592 -52.766 1.00 67.44 95 GLU A CA 1
ATOM 769 C C . GLU A 1 95 ? 32.621 22.045 -52.668 1.00 67.44 95 GLU A C 1
ATOM 771 O O . GLU A 1 95 ? 31.423 22.327 -52.585 1.00 67.44 95 GLU A O 1
ATOM 776 N N . ARG A 1 96 ? 33.572 22.987 -52.653 1.00 61.84 96 ARG A N 1
ATOM 777 C CA . ARG A 1 96 ? 33.281 24.421 -52.755 1.00 61.84 96 ARG A CA 1
ATOM 778 C C . ARG A 1 96 ? 33.257 24.805 -54.225 1.00 61.84 96 ARG A C 1
ATOM 780 O O . ARG A 1 96 ? 34.306 24.810 -54.869 1.00 61.84 96 ARG A O 1
ATOM 787 N N . MET A 1 97 ? 32.083 25.144 -54.747 1.00 64.44 97 MET A N 1
ATOM 788 C CA . MET A 1 97 ? 31.981 25.626 -56.121 1.00 64.44 97 MET A CA 1
ATOM 789 C C . MET A 1 97 ? 32.400 27.090 -56.220 1.00 64.44 97 MET A C 1
ATOM 791 O O . MET A 1 97 ? 32.120 27.910 -55.347 1.00 64.44 97 MET A O 1
ATOM 795 N N . ARG A 1 98 ? 33.084 27.425 -57.314 1.00 54.59 98 ARG A N 1
ATOM 796 C CA . ARG A 1 98 ? 33.561 28.779 -57.593 1.00 54.59 98 ARG A CA 1
ATOM 797 C C . ARG A 1 98 ? 32.449 29.568 -58.300 1.00 54.59 98 ARG A C 1
ATOM 799 O O . ARG A 1 98 ? 32.439 29.667 -59.519 1.00 54.59 98 ARG A O 1
ATOM 806 N N . GLY A 1 99 ? 31.495 30.068 -57.522 1.00 56.56 99 GLY A N 1
ATOM 807 C CA . GLY A 1 99 ? 30.433 30.992 -57.938 1.00 56.56 99 GLY A CA 1
ATOM 808 C C . GLY A 1 99 ? 30.187 32.041 -56.847 1.00 56.56 99 GLY A C 1
ATOM 809 O O . GLY A 1 99 ? 30.654 31.863 -55.723 1.00 56.56 99 GLY A O 1
ATOM 810 N N . GLU A 1 100 ? 29.484 33.129 -57.175 1.00 55.84 100 GLU A N 1
ATOM 811 C CA . GLU A 1 100 ? 29.364 34.343 -56.341 1.00 55.84 100 GLU A CA 1
ATOM 812 C C . GLU A 1 100 ? 28.826 34.114 -54.911 1.00 55.84 100 GLU A C 1
ATOM 814 O O . GLU A 1 100 ? 29.104 34.935 -54.040 1.00 55.84 100 GLU A O 1
ATOM 819 N N . SER A 1 101 ? 28.127 33.003 -54.626 1.00 60.84 101 SER A N 1
ATOM 820 C CA . SER A 1 101 ? 27.612 32.697 -53.278 1.00 60.84 101 SER A CA 1
ATOM 821 C C . SER A 1 101 ? 28.533 31.841 -52.395 1.00 60.84 101 SER A C 1
ATOM 823 O O . SER A 1 101 ? 28.302 31.762 -51.194 1.00 60.84 101 SER A O 1
ATOM 825 N N . GLY A 1 102 ? 29.587 31.208 -52.931 1.00 61.50 102 GLY A N 1
ATOM 826 C CA . GLY A 1 102 ? 30.528 30.406 -52.127 1.00 61.50 102 GLY A CA 1
ATOM 827 C C . GLY A 1 102 ? 29.924 29.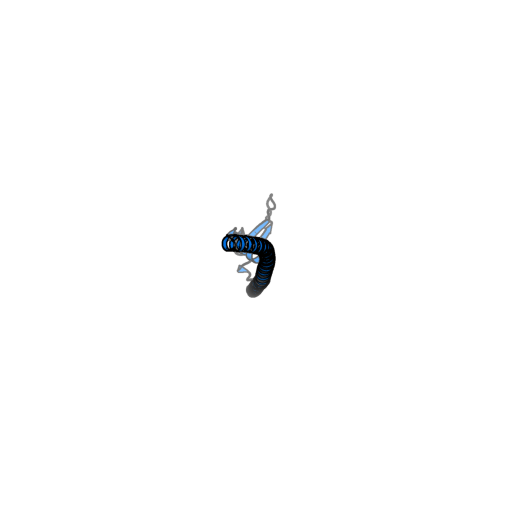193 -51.397 1.00 61.50 102 GLY A C 1
ATOM 828 O O . GLY A 1 102 ? 30.561 28.655 -50.485 1.00 61.50 102 GLY A O 1
ATOM 829 N N . ASP A 1 103 ? 28.723 28.755 -51.782 1.00 69.06 103 ASP A N 1
ATOM 830 C CA . ASP A 1 103 ? 27.995 27.695 -51.084 1.00 69.06 103 ASP A CA 1
ATOM 831 C C . ASP A 1 103 ? 28.748 26.355 -51.119 1.00 69.06 103 ASP A C 1
ATOM 833 O O . ASP A 1 103 ? 29.227 25.890 -52.160 1.00 69.06 103 ASP A O 1
ATOM 837 N N . GLN A 1 104 ? 28.836 25.707 -49.955 1.00 68.00 104 GLN A N 1
ATOM 838 C CA . GLN A 1 104 ? 29.345 24.342 -49.839 1.00 68.00 104 GLN A CA 1
ATOM 839 C C . GLN A 1 104 ? 28.251 23.368 -50.263 1.00 68.00 104 GLN A C 1
ATOM 841 O O . GLN A 1 104 ? 27.153 23.371 -49.705 1.00 68.00 104 GLN A O 1
ATOM 846 N N . VAL A 1 105 ? 28.551 22.517 -51.242 1.00 71.75 105 VAL A N 1
ATOM 847 C CA . VAL A 1 105 ? 27.589 21.550 -51.766 1.00 71.75 105 VAL A CA 1
ATOM 848 C C . VAL A 1 105 ? 28.142 20.143 -51.585 1.00 71.75 105 VAL A C 1
ATOM 850 O O . VAL A 1 105 ? 29.295 19.860 -51.909 1.00 71.75 105 VAL A O 1
ATOM 853 N N . LEU A 1 106 ? 27.303 19.247 -51.061 1.00 76.88 106 LEU A N 1
ATOM 854 C CA . LEU A 1 106 ? 27.613 17.823 -51.026 1.00 76.88 106 LEU A CA 1
ATOM 855 C C . LEU A 1 106 ? 27.561 17.267 -52.449 1.00 76.88 106 LEU A C 1
ATOM 857 O O . LEU A 1 106 ? 26.552 17.388 -53.152 1.00 76.88 106 LEU A O 1
ATOM 861 N N . TRP A 1 107 ? 28.671 16.681 -52.874 1.00 75.88 107 TRP A N 1
ATOM 862 C CA . TRP A 1 107 ? 28.887 16.181 -54.218 1.00 75.88 107 TRP A CA 1
ATOM 863 C C . TRP A 1 107 ? 29.009 14.664 -54.202 1.00 75.88 107 TRP A C 1
ATOM 865 O O . TRP A 1 107 ? 29.795 14.084 -53.447 1.00 75.88 107 TRP A O 1
ATOM 875 N N . ASN A 1 108 ? 28.216 14.017 -55.053 1.00 78.50 108 ASN A N 1
ATOM 876 C CA . ASN A 1 108 ? 28.350 12.597 -55.312 1.00 78.50 108 ASN A CA 1
ATOM 877 C C . ASN A 1 108 ? 29.472 12.428 -56.349 1.00 78.50 108 ASN A C 1
ATOM 879 O O . ASN A 1 108 ? 29.276 12.653 -57.547 1.00 78.50 108 ASN A O 1
ATOM 883 N N . PHE A 1 109 ? 30.664 12.055 -55.875 1.00 70.00 109 PHE A N 1
ATOM 884 C CA . 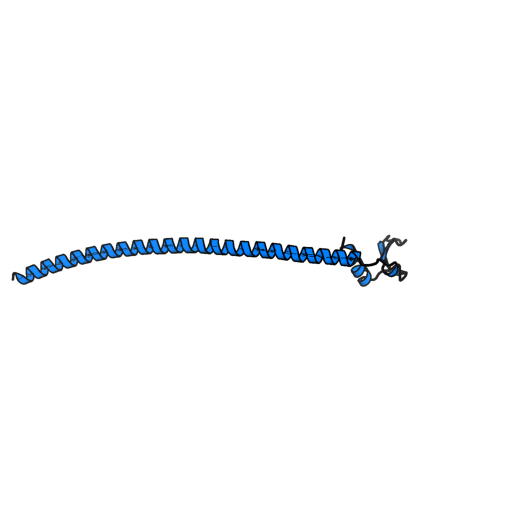PHE A 1 109 ? 31.857 11.922 -56.717 1.00 70.00 109 PHE A CA 1
ATOM 885 C C . PHE A 1 109 ? 31.770 10.755 -57.699 1.00 70.00 109 PHE A C 1
ATOM 887 O O . PHE A 1 109 ? 32.409 10.805 -58.752 1.00 70.00 109 PHE A O 1
ATOM 894 N N . ARG A 1 110 ? 30.947 9.745 -57.396 1.00 72.62 110 ARG A N 1
ATOM 895 C CA . ARG A 1 110 ? 30.666 8.638 -58.312 1.00 72.62 110 ARG A CA 1
ATOM 896 C C . ARG A 1 110 ? 29.902 9.131 -59.535 1.00 72.62 110 ARG A C 1
ATOM 898 O O . ARG A 1 110 ? 30.342 8.925 -60.663 1.00 72.62 110 ARG A O 1
ATOM 905 N N . ASP A 1 111 ? 28.794 9.825 -59.300 1.00 74.81 111 ASP A N 1
ATOM 906 C CA . ASP A 1 111 ? 27.881 10.246 -60.367 1.00 74.81 111 ASP A CA 1
ATOM 907 C C . ASP A 1 111 ? 28.240 11.620 -60.954 1.00 74.81 111 ASP A C 1
ATOM 909 O O . ASP A 1 111 ? 27.542 12.119 -61.836 1.00 74.81 111 ASP A O 1
ATOM 913 N N . LYS A 1 112 ? 29.329 12.233 -60.465 1.00 78.62 112 LYS A N 1
ATOM 914 C CA . LYS A 1 112 ? 29.821 13.565 -60.853 1.00 78.62 112 LYS A CA 1
ATOM 915 C C . LYS A 1 112 ? 28.693 14.593 -60.909 1.00 78.62 112 LYS A C 1
ATOM 917 O O . LYS A 1 112 ? 28.584 15.376 -61.853 1.00 78.62 112 LYS A O 1
ATOM 922 N N . ARG A 1 113 ? 27.839 14.558 -59.889 1.00 83.62 113 ARG A N 1
ATOM 923 C CA . ARG A 1 113 ? 26.686 15.444 -59.748 1.00 83.62 113 ARG A CA 1
ATOM 924 C C . ARG A 1 113 ? 26.493 15.847 -58.296 1.00 83.62 113 ARG A C 1
ATOM 926 O O . ARG A 1 113 ? 27.008 15.209 -57.377 1.00 83.62 113 ARG A O 1
ATOM 933 N N . ARG A 1 114 ? 25.663 16.868 -58.090 1.00 81.44 114 ARG A N 1
ATOM 934 C CA . ARG A 1 114 ? 25.204 17.259 -56.757 1.00 81.44 114 ARG A CA 1
ATOM 935 C C . ARG A 1 114 ? 24.497 16.075 -56.102 1.00 81.44 114 ARG A C 1
ATOM 937 O O . ARG A 1 114 ? 23.629 15.462 -56.725 1.00 81.44 114 ARG A O 1
ATOM 944 N N . ALA A 1 115 ? 24.875 15.768 -54.865 1.00 81.50 115 ALA A N 1
ATOM 945 C CA . ALA A 1 115 ? 24.238 14.706 -54.107 1.00 81.50 115 ALA A CA 1
ATOM 946 C C . ALA A 1 115 ? 22.771 15.064 -53.842 1.00 81.50 115 ALA A C 1
ATOM 948 O O . ALA A 1 115 ? 22.425 16.207 -53.526 1.00 81.50 115 ALA A O 1
ATOM 949 N N . THR A 1 116 ? 21.904 14.075 -53.989 1.00 81.44 116 THR A N 1
ATOM 950 C CA . THR A 1 116 ? 20.485 14.184 -53.659 1.00 81.44 116 THR A CA 1
ATOM 951 C C . THR A 1 116 ? 20.283 14.110 -52.150 1.00 81.44 116 THR A C 1
ATOM 953 O O . THR A 1 116 ? 21.096 13.538 -51.430 1.00 81.44 116 THR A O 1
ATOM 956 N N . LEU A 1 117 ? 19.159 14.635 -51.656 1.00 72.56 117 LEU A N 1
ATOM 957 C CA . LEU A 1 117 ? 18.837 14.593 -50.227 1.00 72.56 117 LEU A CA 1
ATOM 958 C C . LEU A 1 117 ? 18.826 13.159 -49.676 1.00 72.56 117 LEU A C 1
ATOM 960 O O . LEU A 1 117 ? 19.328 12.925 -48.585 1.00 72.56 117 LEU A O 1
ATOM 964 N N . LYS A 1 118 ? 18.323 12.191 -50.453 1.00 75.75 118 LYS A N 1
ATOM 965 C CA . LYS A 1 118 ? 18.332 10.773 -50.073 1.00 75.75 118 LYS A CA 1
ATOM 966 C C . LYS A 1 118 ? 19.759 10.250 -49.889 1.00 75.75 118 LYS A C 1
ATOM 968 O O . LYS A 1 118 ? 20.036 9.605 -48.888 1.00 75.75 118 LYS A O 1
ATOM 973 N N . GLU A 1 119 ? 20.659 10.563 -50.821 1.00 72.88 119 GLU A N 1
ATOM 974 C CA . GLU A 1 119 ? 22.077 10.185 -50.738 1.00 72.88 119 GLU A CA 1
ATOM 975 C C . GLU A 1 119 ? 22.774 10.882 -49.555 1.00 72.88 119 GLU A C 1
ATOM 977 O O . GLU A 1 119 ? 23.531 10.242 -48.832 1.00 72.88 119 GLU A O 1
ATOM 982 N N . VAL A 1 120 ? 22.472 12.162 -49.307 1.00 68.75 120 VAL A N 1
ATOM 983 C CA . VAL A 1 120 ? 23.000 12.930 -48.166 1.00 68.75 120 VAL A CA 1
ATOM 984 C C . VAL A 1 120 ? 22.528 12.357 -46.834 1.00 68.75 120 VAL A C 1
ATOM 986 O O . VAL A 1 120 ? 23.347 12.177 -45.941 1.00 68.75 120 VAL A O 1
ATOM 989 N N . MET A 1 121 ? 21.240 12.037 -46.702 1.00 65.00 121 MET A N 1
ATOM 990 C CA . MET A 1 121 ? 20.689 11.425 -45.492 1.00 65.00 121 MET A CA 1
ATOM 991 C C . MET A 1 121 ? 21.294 10.044 -45.256 1.00 65.00 121 MET A C 1
ATOM 993 O O . MET A 1 121 ? 21.673 9.735 -44.131 1.00 65.00 121 MET A O 1
ATOM 997 N N . SER A 1 122 ? 21.464 9.241 -46.312 1.00 64.56 122 SER A N 1
ATOM 998 C CA . SER A 1 122 ? 22.195 7.979 -46.207 1.00 64.56 122 SER A CA 1
ATOM 999 C C . SER A 1 122 ? 23.621 8.210 -45.703 1.00 64.56 122 SER A C 1
ATOM 1001 O O . SER A 1 122 ? 24.035 7.525 -44.783 1.00 64.56 122 SER A O 1
ATOM 1003 N N . PHE A 1 123 ? 24.346 9.211 -46.204 1.00 62.22 123 PHE A N 1
ATOM 1004 C CA . PHE A 1 123 ? 25.714 9.515 -45.763 1.00 62.22 123 PHE A CA 1
ATOM 1005 C C . PHE A 1 123 ? 25.805 10.095 -44.343 1.00 62.22 123 PHE A C 1
ATOM 1007 O O . PHE A 1 123 ? 26.731 9.771 -43.609 1.00 62.22 123 PHE A O 1
ATOM 1014 N N . GLN A 1 124 ? 24.851 10.939 -43.940 1.00 53.00 124 GLN A N 1
ATOM 1015 C CA . GLN A 1 124 ? 24.788 11.513 -42.593 1.00 53.00 124 GLN A CA 1
ATOM 1016 C C . GLN A 1 124 ? 24.531 10.440 -41.541 1.00 53.00 124 GLN A C 1
ATOM 1018 O O . GLN A 1 124 ? 25.215 10.450 -40.525 1.00 53.00 124 GLN A O 1
ATOM 1023 N N . VAL A 1 125 ? 23.655 9.468 -41.829 1.00 51.78 125 VAL A N 1
ATOM 1024 C CA . VAL A 1 125 ? 23.463 8.284 -40.974 1.00 51.78 125 VAL A CA 1
ATOM 1025 C C . VAL A 1 125 ? 24.787 7.535 -40.759 1.00 51.78 125 VAL A C 1
ATOM 1027 O O . VAL A 1 125 ? 25.019 7.048 -39.666 1.00 51.78 125 VAL A O 1
ATOM 1030 N N . HIS A 1 126 ? 25.698 7.538 -41.741 1.00 48.88 126 HIS A N 1
ATOM 1031 C CA . HIS A 1 126 ? 27.020 6.898 -41.637 1.00 48.88 126 HIS A CA 1
ATOM 1032 C C . HIS A 1 126 ? 28.105 7.789 -40.987 1.00 48.88 126 HIS A C 1
ATOM 1034 O O . HIS A 1 126 ? 29.234 7.337 -40.806 1.00 48.88 126 HIS A O 1
ATOM 1040 N N . LEU A 1 127 ? 27.818 9.063 -40.678 1.00 45.81 127 LEU A N 1
ATOM 1041 C CA . LEU A 1 127 ? 28.770 10.014 -40.075 1.00 45.81 127 LEU A CA 1
ATOM 1042 C C . LEU A 1 127 ? 28.437 10.379 -38.623 1.00 45.81 127 LEU A C 1
ATOM 1044 O O . LEU A 1 127 ? 29.354 10.730 -37.886 1.00 45.81 127 LEU A O 1
ATOM 1048 N N . THR A 1 128 ? 27.165 10.313 -38.215 1.00 38.09 128 THR A N 1
ATOM 1049 C CA . THR A 1 128 ? 26.738 10.439 -36.803 1.00 38.09 128 THR A CA 1
ATOM 1050 C C . THR A 1 128 ? 26.997 9.180 -35.972 1.00 38.09 128 THR A C 1
ATOM 1052 O O . THR A 1 128 ? 26.794 9.192 -34.766 1.00 38.09 128 THR A O 1
ATOM 1055 N N . ASP A 1 129 ? 27.486 8.132 -36.623 1.00 41.91 129 ASP A N 1
ATOM 1056 C CA . ASP A 1 129 ? 27.992 6.875 -36.077 1.00 41.91 129 ASP A CA 1
ATOM 1057 C C . ASP A 1 129 ? 29.505 7.005 -35.709 1.00 41.91 129 ASP A C 1
ATOM 1059 O O . ASP A 1 129 ? 30.354 6.195 -36.089 1.00 41.91 129 ASP A O 1
ATOM 1063 N N . LYS A 1 130 ? 29.877 8.101 -35.027 1.00 40.50 130 LYS A N 1
ATOM 1064 C CA . LYS A 1 130 ? 31.245 8.397 -34.559 1.00 40.50 130 LYS A CA 1
ATOM 1065 C C . LYS A 1 130 ? 31.278 8.842 -33.108 1.00 40.50 130 LYS A C 1
ATOM 1067 O O . LYS A 1 130 ? 30.443 9.699 -32.749 1.00 40.50 130 LYS A O 1
#

Secondary structure (DSSP, 8-state):
-HHHHHHHHHHHHHHHHHHHHHHHHHHHHHHHHHHHHHHHHHHHHHHHHHHHHHHHHHHHHHHHHHHHHHHHHHHHHHHHHHHS---GGG-EEEEE--STT--EEEEETTTTEEPPHHHHHHHHHTTS--

Sequence (130 aa):
MSTLASEKTQLEADVELLNQEKDRLHTDVELLEEEKDTLHKVLSEEKDEFIHSAINEVNEKVVARDYQELWEAQQELIKQMESVKVTRDTVIGVERMRGESGDQVLWNFRDKRRATLKEVMSFQVHLTDK